Protein AF-A0A800JB89-F1 (afdb_monomer)

Foldseek 3Di:
DDPPDPVNVVVVVVVVVVVVVVVVVVVVVVVVVVVVVVVVVVVVVLVCVQVDPPQQWDWPDWDDDLFKTKTKTFGADPVSVVVSVVSVCVPPQQPPWDKDKDWDQDPRHITIMIMTGNDD

Sequence (120 aa):
MPNTSASGVNAMLMELEEKIELRKAYIKNSKSFEKRDYHNLSFLKNISALLSEDTPFQVDSLEYAPERFSISGTIDSYDSLQILKNNLQEIKEFKGRRIVESNRKSPDGIVFRISVDFKK

Nearest PDB structures (foldseek):
  5ucg-assembly3_C  TM=5.837E-01  e=3.934E-01  Bacillus subtilis subsp. subtilis str. 168
  5ucg-assembly2_E-2  TM=5.760E-01  e=9.315E-01  Bacillus subtilis subsp. subtilis str. 168
  8gwe-assembly1_A  TM=4.528E-01  e=7.744E-01  Severe acute respiratory syndrome coronavirus 2
  8g6r-assembly1_A  TM=4.505E-01  e=1.267E+00  Porcine epidemic diarrhea virus
  8urb-assembly1_A  TM=4.153E-01  e=1.192E+00  Porcine epidemic diarrhea virus

Mean predicted aligned error: 11.19 Å

Secondary structure (DSSP, 8-state):
-----HHHHHHHHHHHHHHHHHHHHHHHHHHHHHHHHHHHHHHHHHHHHHTSTT-SEEEEEEEE-SSEEEEEEEES-HHHHHHHHHHHHHSTTTTTSPEEEEEEEETTEEEEEEEEE---

Structure (mmCIF, N/CA/C/O backbone):
data_AF-A0A800JB89-F1
#
_entry.id   AF-A0A800JB89-F1
#
loop_
_atom_site.group_PDB
_atom_site.id
_atom_site.type_symbol
_atom_site.label_atom_id
_atom_site.label_alt_id
_atom_site.label_comp_id
_atom_site.label_asym_id
_atom_site.label_entity_id
_atom_site.label_seq_id
_atom_site.pdbx_PDB_ins_code
_atom_site.Cartn_x
_atom_site.Cartn_y
_atom_site.Cartn_z
_atom_site.occupancy
_atom_site.B_iso_or_equiv
_atom_site.auth_seq_id
_atom_site.auth_comp_id
_atom_site.auth_asym_id
_atom_site.auth_atom_id
_atom_site.pdbx_PDB_model_num
ATOM 1 N N . MET A 1 1 ? -38.680 15.276 55.782 1.00 38.97 1 MET A N 1
ATOM 2 C CA . MET A 1 1 ? -37.583 14.553 55.101 1.00 38.97 1 MET A CA 1
ATOM 3 C C . MET A 1 1 ? -38.003 14.319 53.659 1.00 38.97 1 MET A C 1
ATOM 5 O O . MET A 1 1 ? -39.182 14.035 53.472 1.00 38.97 1 MET A O 1
ATOM 9 N N . PRO A 1 2 ? -37.140 14.503 52.645 1.00 47.59 2 PRO A N 1
ATOM 10 C CA . PRO A 1 2 ? -37.550 14.277 51.266 1.00 47.59 2 PRO A CA 1
ATOM 11 C C . PRO A 1 2 ? -37.726 12.770 51.038 1.00 47.59 2 PRO A C 1
ATOM 13 O O . PRO A 1 2 ? -36.804 11.994 51.273 1.00 47.59 2 PRO A O 1
ATOM 16 N N . ASN A 1 3 ? -38.921 12.363 50.606 1.00 46.94 3 ASN A N 1
ATOM 17 C CA . ASN A 1 3 ? -39.226 10.996 50.187 1.00 46.94 3 ASN A CA 1
ATOM 18 C C . ASN A 1 3 ? -38.550 10.725 48.836 1.00 46.94 3 ASN A C 1
ATOM 20 O O . ASN A 1 3 ? -39.137 10.977 47.785 1.00 46.94 3 ASN A O 1
ATOM 24 N N . THR A 1 4 ? -37.328 10.195 48.836 1.00 55.50 4 THR A N 1
ATOM 25 C CA . THR A 1 4 ? -36.794 9.514 47.650 1.00 55.50 4 THR A CA 1
ATOM 26 C C . THR A 1 4 ? -37.487 8.162 47.540 1.00 55.50 4 THR A C 1
ATOM 28 O O . THR A 1 4 ? -37.085 7.188 48.173 1.00 55.50 4 THR A O 1
ATOM 31 N N . SER A 1 5 ? -38.588 8.117 46.789 1.00 57.94 5 SER A N 1
ATOM 32 C CA . SER A 1 5 ? -39.283 6.870 46.474 1.00 57.94 5 SER A CA 1
ATOM 33 C C . SER A 1 5 ? -38.344 5.932 45.704 1.00 57.94 5 SER A C 1
ATOM 35 O O . SER A 1 5 ? -37.529 6.381 44.898 1.00 57.94 5 SER A O 1
ATOM 37 N N . ALA A 1 6 ? -38.464 4.618 45.920 1.00 62.62 6 ALA A N 1
ATOM 38 C CA . ALA A 1 6 ? -37.656 3.600 45.232 1.00 62.62 6 ALA A CA 1
ATOM 39 C C . ALA A 1 6 ? -37.693 3.733 43.690 1.00 62.62 6 ALA A C 1
ATOM 41 O O . ALA A 1 6 ? -36.730 3.406 43.002 1.00 62.62 6 ALA A O 1
ATOM 42 N N . SER A 1 7 ? -38.781 4.299 43.156 1.00 64.00 7 SER A N 1
ATOM 43 C CA . SER A 1 7 ? -38.936 4.666 41.745 1.00 64.00 7 SER A CA 1
ATOM 44 C C . SER A 1 7 ? -37.947 5.738 41.271 1.00 64.00 7 SER A C 1
ATOM 46 O O . SER A 1 7 ? -37.464 5.643 40.146 1.00 64.00 7 SER A O 1
ATOM 48 N N . GLY A 1 8 ? -37.644 6.747 42.093 1.00 73.12 8 GLY A N 1
ATOM 49 C CA . GLY A 1 8 ? -36.696 7.811 41.744 1.00 73.12 8 GLY A CA 1
ATOM 50 C C . GLY A 1 8 ? -35.246 7.330 41.753 1.00 73.12 8 GLY A C 1
ATOM 51 O O . GLY A 1 8 ? -34.457 7.728 40.902 1.00 73.12 8 GLY A O 1
ATOM 52 N N . VAL A 1 9 ? -34.916 6.409 42.664 1.00 75.56 9 VAL A N 1
ATOM 53 C CA . VAL A 1 9 ? -33.590 5.773 42.722 1.00 75.56 9 VAL A CA 1
ATOM 54 C C . VAL A 1 9 ? -33.358 4.884 41.496 1.00 75.56 9 VAL A C 1
ATOM 56 O O . VAL A 1 9 ? -32.301 4.969 40.879 1.00 75.56 9 VAL A O 1
ATOM 59 N N . ASN A 1 10 ? -34.359 4.102 41.078 1.00 77.88 10 ASN A N 1
ATOM 60 C CA . ASN A 1 10 ? -34.264 3.287 39.860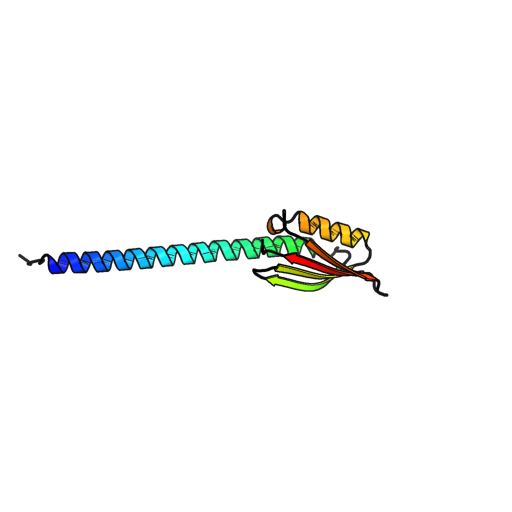 1.00 77.88 10 ASN A CA 1
ATOM 61 C C . ASN A 1 10 ? -34.131 4.130 38.584 1.00 77.88 10 ASN A C 1
ATOM 63 O O . ASN A 1 10 ? -33.348 3.777 37.706 1.00 77.88 10 ASN A O 1
ATOM 67 N N . ALA A 1 11 ? -34.845 5.256 38.489 1.00 79.88 11 ALA A N 1
ATOM 68 C CA . ALA A 1 11 ? -34.706 6.172 37.358 1.00 79.88 11 ALA A CA 1
ATOM 69 C C . ALA A 1 11 ? -33.292 6.776 37.284 1.00 79.88 11 ALA A C 1
ATOM 71 O O . ALA A 1 11 ? -32.689 6.804 36.213 1.00 79.88 11 ALA A O 1
ATOM 72 N N . MET A 1 12 ? -32.728 7.184 38.428 1.00 79.69 12 MET A N 1
ATOM 73 C CA . MET A 1 12 ? -31.347 7.676 38.496 1.00 79.69 12 MET A CA 1
ATOM 74 C C . MET A 1 12 ? -30.318 6.603 38.122 1.00 79.69 12 MET A C 1
ATOM 76 O O . MET A 1 12 ? -29.325 6.924 37.474 1.00 79.69 12 MET A O 1
ATOM 80 N N . LEU A 1 13 ? -30.538 5.341 38.507 1.00 85.62 13 LEU A N 1
ATOM 81 C CA . LEU A 1 13 ? -29.650 4.232 38.143 1.00 85.62 13 LEU A CA 1
ATOM 82 C C . LEU A 1 13 ? -29.660 3.965 36.633 1.00 85.62 13 LEU A C 1
ATOM 84 O O . LEU A 1 13 ? -28.587 3.857 36.044 1.00 85.62 13 LEU A O 1
ATOM 88 N N . MET A 1 14 ? -30.836 3.949 35.998 1.00 87.88 14 MET A N 1
ATOM 89 C CA . MET A 1 14 ? -30.948 3.802 34.539 1.00 87.88 14 MET A CA 1
ATOM 90 C C . MET A 1 14 ? -30.249 4.942 33.789 1.00 87.88 14 MET A C 1
ATOM 92 O O . MET A 1 14 ? -29.508 4.699 32.838 1.00 87.88 14 MET A O 1
ATOM 96 N N . GLU A 1 15 ? -30.428 6.186 34.239 1.00 88.12 15 GLU A N 1
ATOM 97 C CA . GLU A 1 15 ? -29.763 7.344 33.629 1.00 88.12 15 GLU A CA 1
ATOM 98 C C . GLU A 1 15 ? -28.230 7.264 33.779 1.00 88.12 15 GLU A C 1
ATOM 100 O O . GLU A 1 15 ? -27.472 7.685 32.900 1.00 88.12 15 GLU A O 1
ATOM 105 N N . LEU A 1 16 ? -27.751 6.702 34.894 1.00 88.12 16 LEU A N 1
ATOM 106 C CA . LEU A 1 16 ? -26.327 6.470 35.120 1.00 88.12 16 LEU A CA 1
ATOM 107 C C . LEU A 1 16 ? -25.776 5.390 34.178 1.00 88.12 16 LEU A C 1
ATOM 109 O O . LEU A 1 16 ? -24.706 5.581 33.600 1.00 88.12 16 LEU A O 1
ATOM 113 N N . GLU A 1 17 ? -26.497 4.281 34.003 1.00 89.62 17 GLU A N 1
ATOM 114 C CA . GLU A 1 17 ? -26.132 3.197 33.081 1.00 89.62 17 GLU A CA 1
ATOM 115 C C . GLU A 1 17 ? -26.043 3.694 31.636 1.00 89.62 17 GLU A C 1
ATOM 117 O O . GLU A 1 17 ? -25.049 3.438 30.952 1.00 89.62 17 GLU A O 1
ATOM 122 N N . GLU A 1 18 ? -27.017 4.490 31.194 1.00 92.31 18 GLU A N 1
ATOM 123 C CA . GLU A 1 18 ? -27.011 5.090 29.860 1.00 92.31 18 GLU A CA 1
ATOM 124 C C . GLU A 1 18 ? -25.804 6.022 29.667 1.00 92.31 18 GLU A C 1
ATOM 126 O O . GLU A 1 18 ? -25.073 5.921 28.675 1.00 92.31 18 GLU A O 1
ATOM 131 N N . LYS A 1 19 ? -25.512 6.881 30.654 1.00 92.75 19 LYS A N 1
ATOM 132 C CA . LYS A 1 19 ? -24.320 7.747 30.629 1.00 92.75 19 LYS A CA 1
ATOM 133 C C . LYS A 1 19 ? -23.022 6.942 30.582 1.00 92.75 19 LYS A C 1
ATOM 135 O O . LYS A 1 19 ? -22.079 7.355 29.900 1.00 92.75 19 LYS A O 1
ATOM 140 N N . ILE A 1 20 ? -22.953 5.810 31.283 1.00 92.44 20 ILE A N 1
ATOM 141 C CA . ILE A 1 20 ? -21.792 4.912 31.260 1.00 92.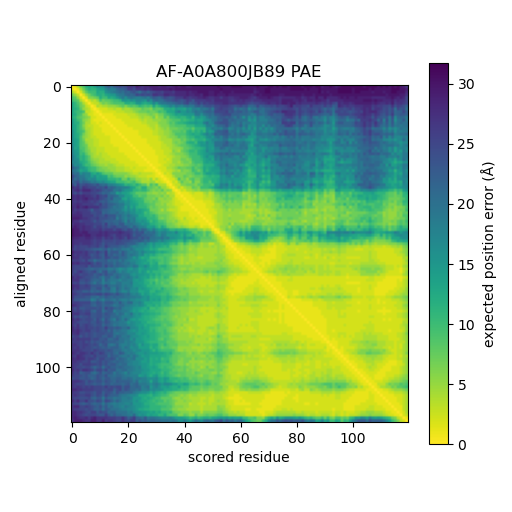44 20 ILE A CA 1
ATOM 142 C C . ILE A 1 20 ? -21.610 4.310 29.864 1.00 92.44 20 ILE A C 1
ATOM 144 O O . ILE A 1 20 ? -20.492 4.329 29.343 1.00 92.44 20 ILE A O 1
ATOM 148 N N . GLU A 1 21 ? -22.677 3.824 29.231 1.00 93.75 21 GLU A N 1
ATOM 149 C CA . GLU A 1 21 ? -22.604 3.253 27.882 1.00 93.75 21 GLU A CA 1
ATOM 150 C C . GLU A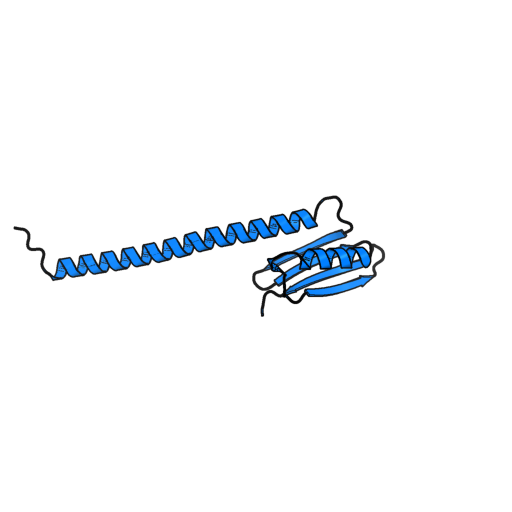 1 21 ? -22.212 4.296 26.830 1.00 93.75 21 GLU A C 1
ATOM 152 O O . GLU A 1 21 ? -21.307 4.056 26.023 1.00 93.75 21 GLU A O 1
ATOM 157 N N . LEU A 1 22 ? -22.773 5.506 26.905 1.00 91.56 22 LEU A N 1
ATOM 158 C CA . LEU A 1 22 ? -22.366 6.624 26.049 1.00 91.56 22 LEU A CA 1
ATOM 159 C C . LEU A 1 22 ? -20.876 6.956 26.220 1.00 91.56 22 LEU A C 1
ATOM 161 O O . LEU A 1 22 ? -20.151 7.136 25.236 1.00 91.56 22 LEU A O 1
ATOM 165 N N . ARG A 1 23 ? -20.379 6.978 27.465 1.00 89.56 23 ARG A N 1
ATOM 166 C CA . ARG A 1 23 ? -18.958 7.221 27.754 1.00 89.56 23 ARG A CA 1
ATOM 167 C C . ARG A 1 23 ? -18.072 6.107 27.190 1.00 89.56 23 ARG A C 1
ATOM 169 O O . ARG A 1 23 ? -17.022 6.402 26.616 1.00 89.56 23 ARG A O 1
ATOM 176 N N . LYS A 1 24 ? -18.480 4.839 27.312 1.00 91.06 24 LYS A N 1
ATOM 177 C CA . LYS A 1 24 ? -17.754 3.689 26.742 1.00 91.06 24 LYS A CA 1
ATOM 178 C C . LYS A 1 24 ? -17.683 3.776 25.217 1.00 91.06 24 LYS A C 1
ATOM 180 O O . LYS A 1 24 ? -16.602 3.583 24.654 1.00 91.06 24 LYS A O 1
ATOM 185 N N . ALA A 1 25 ? -18.791 4.109 24.556 1.00 88.50 25 ALA A N 1
ATOM 186 C CA . ALA A 1 25 ? -18.841 4.293 23.108 1.00 88.50 25 ALA A CA 1
ATOM 187 C C . ALA A 1 25 ? -17.919 5.435 22.649 1.00 88.50 25 ALA A C 1
ATOM 189 O O . ALA A 1 25 ? -17.121 5.254 21.726 1.00 88.50 25 ALA A O 1
ATOM 190 N N . TYR A 1 26 ? -17.945 6.572 23.350 1.00 86.25 26 TYR A N 1
ATOM 191 C CA . TYR A 1 26 ? -17.050 7.700 23.085 1.00 86.25 26 TYR A CA 1
ATOM 192 C C . TYR A 1 26 ? -15.568 7.308 23.203 1.00 86.25 26 TYR A C 1
ATOM 194 O O . TYR A 1 26 ? -14.780 7.570 22.294 1.00 86.25 26 TYR A O 1
ATOM 202 N N . ILE A 1 27 ? -15.186 6.616 24.283 1.00 85.25 27 ILE A N 1
ATOM 203 C CA . ILE A 1 27 ? -13.805 6.147 24.491 1.00 85.25 27 ILE A CA 1
ATOM 204 C C . ILE A 1 27 ? -13.384 5.177 23.383 1.00 85.25 27 ILE A C 1
ATOM 206 O O . ILE A 1 27 ? -12.260 5.258 22.885 1.00 85.25 27 ILE A O 1
ATOM 210 N N . LYS A 1 28 ? -14.270 4.261 22.975 1.00 85.75 28 LYS A N 1
ATOM 211 C CA . LYS A 1 28 ? -14.003 3.323 21.877 1.00 85.75 28 LYS A CA 1
ATOM 212 C C . LYS A 1 28 ? -13.747 4.068 20.565 1.00 85.75 28 LYS A C 1
ATOM 214 O O . LYS A 1 28 ? -12.770 3.758 19.884 1.00 85.75 28 LYS A O 1
ATOM 219 N N . ASN A 1 29 ? -14.575 5.060 20.246 1.00 80.62 29 ASN A N 1
ATOM 220 C CA . ASN A 1 29 ? -14.429 5.866 19.037 1.00 80.62 29 ASN A CA 1
ATOM 221 C C . ASN A 1 29 ? -13.133 6.681 19.058 1.00 80.62 29 ASN A C 1
ATOM 223 O O . ASN A 1 29 ? -12.361 6.601 18.106 1.00 80.62 29 ASN A O 1
ATOM 227 N N . SER A 1 30 ? -12.839 7.367 20.163 1.00 76.31 30 SER A N 1
ATOM 228 C CA . SER A 1 30 ? -11.597 8.129 20.338 1.00 76.31 30 SER A CA 1
ATOM 229 C C . SER A 1 30 ? -10.353 7.243 20.180 1.00 76.31 30 SER A C 1
ATOM 231 O O . SER A 1 30 ? -9.484 7.554 19.369 1.00 76.31 30 SER A O 1
ATOM 233 N N . LYS A 1 31 ? -10.317 6.071 20.830 1.00 78.62 31 LYS A N 1
ATOM 234 C CA . LYS A 1 31 ? -9.222 5.099 20.661 1.00 78.62 31 LYS A CA 1
ATOM 235 C C . LYS A 1 31 ? -9.114 4.566 19.233 1.00 78.62 31 LYS A C 1
ATOM 237 O O . LYS A 1 31 ? -8.020 4.234 18.785 1.00 78.62 31 LYS A O 1
ATOM 242 N N . SER A 1 32 ? -10.237 4.411 18.531 1.00 73.88 32 SER A N 1
ATOM 243 C CA . SER A 1 32 ? -10.231 3.961 17.136 1.00 73.88 32 SER A CA 1
ATOM 244 C C . SER A 1 32 ? -9.692 5.032 16.189 1.00 73.88 32 SER A C 1
ATOM 246 O O . SER A 1 32 ? -8.968 4.691 15.259 1.00 73.88 32 SER A O 1
ATOM 248 N N . PHE A 1 33 ? -10.002 6.303 16.458 1.00 68.12 33 PHE A N 1
ATOM 249 C CA . PHE A 1 33 ? -9.523 7.452 15.699 1.00 68.12 33 PHE A CA 1
ATOM 250 C C . PHE A 1 33 ? -8.013 7.613 15.876 1.00 68.12 33 PHE A C 1
ATOM 252 O O . PHE A 1 33 ? -7.271 7.534 14.904 1.00 68.12 33 PHE A O 1
ATOM 259 N N . GLU A 1 34 ? -7.558 7.655 17.131 1.00 67.12 34 GLU A N 1
ATOM 260 C CA . GLU A 1 34 ? -6.140 7.734 17.482 1.00 67.12 34 GLU A CA 1
ATOM 261 C C . GLU A 1 34 ? -5.332 6.616 16.801 1.00 67.12 34 GLU A C 1
ATOM 263 O O . GLU A 1 34 ? -4.368 6.875 16.085 1.00 67.12 34 GLU A O 1
ATOM 268 N N . LYS A 1 35 ? -5.768 5.355 16.922 1.00 69.06 35 LYS A N 1
ATOM 269 C CA . LYS A 1 35 ? -5.073 4.221 16.290 1.00 69.06 35 LYS A CA 1
ATOM 270 C C . LYS A 1 35 ? -5.048 4.285 14.760 1.00 69.06 35 LYS A C 1
ATOM 272 O O . LYS A 1 35 ? -4.056 3.858 14.171 1.00 69.06 35 LYS A O 1
ATOM 277 N N . ARG A 1 36 ? -6.126 4.746 14.114 1.00 64.19 36 ARG A N 1
ATOM 278 C CA . ARG A 1 36 ? -6.213 4.835 12.644 1.00 64.19 36 ARG A CA 1
ATOM 279 C C . ARG A 1 36 ? -5.289 5.913 12.095 1.00 64.19 36 ARG A C 1
ATOM 281 O O . ARG A 1 36 ? -4.563 5.636 11.142 1.00 64.19 36 ARG A O 1
ATOM 288 N N . ASP A 1 37 ? -5.272 7.082 12.723 1.00 63.84 37 ASP A N 1
ATOM 289 C CA . ASP A 1 37 ? -4.437 8.195 12.277 1.00 63.84 37 ASP A CA 1
ATOM 290 C C . ASP A 1 37 ? -2.953 7.850 12.399 1.00 63.84 37 ASP A C 1
ATOM 292 O O . ASP A 1 37 ? -2.207 8.000 11.433 1.00 63.84 37 ASP A O 1
ATOM 296 N N . TYR A 1 38 ? -2.525 7.261 13.521 1.00 67.75 38 TYR A N 1
ATOM 297 C CA . TYR A 1 38 ? -1.134 6.822 13.668 1.00 67.75 38 TYR A CA 1
ATOM 298 C C . TYR A 1 38 ? -0.739 5.731 12.668 1.00 67.75 38 TYR A C 1
ATOM 300 O O . TYR A 1 38 ? 0.397 5.721 12.191 1.00 67.75 38 TYR A O 1
ATOM 308 N N . HIS A 1 39 ? -1.656 4.824 12.325 1.00 70.75 39 HIS A N 1
ATOM 309 C CA . HIS A 1 39 ? -1.375 3.778 11.348 1.00 70.75 39 HIS A CA 1
ATOM 310 C C . HIS A 1 39 ? -1.188 4.345 9.937 1.00 70.75 39 HIS A C 1
ATOM 312 O O . HIS A 1 39 ? -0.186 4.050 9.288 1.00 70.75 39 HIS A O 1
ATOM 318 N N . ASN A 1 40 ? -2.103 5.211 9.492 1.00 72.62 40 ASN A N 1
ATOM 319 C CA . ASN A 1 40 ? -2.014 5.848 8.179 1.00 72.62 40 ASN A CA 1
ATOM 320 C C . ASN A 1 40 ? -0.783 6.757 8.073 1.00 72.62 40 ASN A C 1
ATOM 322 O O . ASN A 1 40 ? -0.101 6.741 7.054 1.00 72.62 40 ASN A O 1
ATOM 326 N N . LEU A 1 41 ? -0.448 7.503 9.131 1.00 73.19 41 LEU A N 1
ATOM 327 C CA . LEU A 1 41 ? 0.751 8.345 9.164 1.00 73.19 41 LEU A CA 1
ATOM 328 C C . LEU A 1 41 ? 2.042 7.519 9.131 1.00 73.19 41 LEU A C 1
ATOM 330 O O . LEU A 1 41 ? 2.974 7.868 8.409 1.00 73.19 41 LEU A O 1
ATOM 334 N N . SER A 1 42 ? 2.101 6.408 9.872 1.00 75.50 42 SER A N 1
ATOM 335 C CA . SER A 1 42 ? 3.246 5.489 9.824 1.00 75.50 42 SER A CA 1
ATOM 336 C C . SER A 1 42 ? 3.409 4.871 8.436 1.00 75.50 42 SER A C 1
ATOM 338 O O . SER A 1 42 ? 4.528 4.753 7.940 1.00 75.50 42 SER A O 1
ATOM 340 N N . PHE A 1 43 ? 2.299 4.507 7.795 1.00 77.19 43 PHE A N 1
ATOM 341 C CA . PHE A 1 43 ? 2.298 3.999 6.431 1.00 77.19 43 PHE A CA 1
ATOM 342 C C . PHE A 1 43 ? 2.793 5.052 5.429 1.00 77.19 43 PHE A C 1
ATOM 344 O O . PHE A 1 43 ? 3.723 4.782 4.670 1.00 77.19 43 PHE A O 1
ATOM 351 N N . LEU A 1 44 ? 2.238 6.269 5.471 1.00 78.69 44 LEU A N 1
ATOM 352 C CA . LEU A 1 44 ? 2.660 7.380 4.613 1.00 78.69 44 LEU A CA 1
ATOM 353 C C . LEU A 1 44 ? 4.142 7.700 4.789 1.00 78.69 44 LEU A C 1
ATO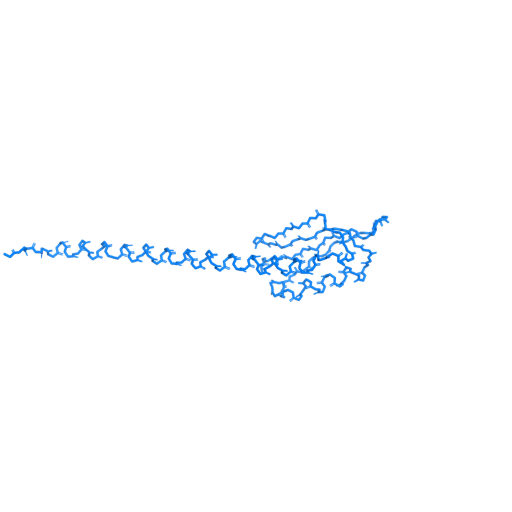M 355 O O . LEU A 1 44 ? 4.833 7.918 3.801 1.00 78.69 44 LEU A O 1
ATOM 359 N N . LYS A 1 45 ? 4.653 7.658 6.024 1.00 80.62 45 LYS A N 1
ATOM 360 C CA . LYS A 1 45 ? 6.083 7.816 6.297 1.00 80.62 45 LYS A CA 1
ATOM 361 C C . LYS A 1 45 ? 6.911 6.744 5.582 1.00 80.62 45 LYS A C 1
ATOM 363 O O . LYS A 1 45 ? 7.864 7.089 4.889 1.00 80.62 45 LYS A O 1
ATOM 368 N N . ASN A 1 46 ? 6.540 5.470 5.705 1.00 79.75 46 ASN A N 1
ATOM 369 C CA . ASN A 1 46 ? 7.268 4.368 5.067 1.00 79.75 46 ASN A CA 1
ATOM 370 C C . ASN A 1 46 ? 7.244 4.473 3.535 1.00 79.75 46 ASN A C 1
ATOM 372 O O . ASN A 1 46 ? 8.278 4.307 2.897 1.00 79.75 46 ASN A O 1
ATOM 376 N N . ILE A 1 47 ? 6.091 4.808 2.950 1.00 81.44 47 ILE A N 1
ATOM 377 C CA . ILE A 1 47 ? 5.969 5.032 1.506 1.00 81.44 47 ILE A CA 1
ATOM 378 C C . ILE A 1 47 ? 6.769 6.261 1.069 1.00 81.44 47 ILE A C 1
ATOM 380 O O . ILE A 1 47 ? 7.507 6.174 0.102 1.00 81.44 47 ILE A O 1
ATOM 384 N N . SER A 1 48 ? 6.701 7.383 1.788 1.00 77.62 48 SER A N 1
ATOM 385 C CA . SER A 1 48 ? 7.470 8.587 1.438 1.00 77.62 48 SER A CA 1
ATOM 386 C C . SER A 1 48 ? 8.982 8.348 1.438 1.00 77.62 48 SER A C 1
ATOM 388 O O . SER A 1 48 ? 9.678 8.872 0.578 1.00 77.62 48 SER A O 1
ATOM 390 N N . ALA A 1 49 ? 9.484 7.502 2.343 1.00 77.38 49 ALA A N 1
ATOM 391 C CA . ALA A 1 49 ? 10.888 7.101 2.361 1.00 77.38 49 ALA A CA 1
ATOM 392 C C . ALA A 1 49 ? 11.260 6.218 1.158 1.00 77.38 49 ALA A C 1
ATOM 394 O O . ALA A 1 49 ? 12.385 6.285 0.680 1.00 77.38 49 ALA A O 1
ATOM 395 N N . LEU A 1 50 ? 10.316 5.412 0.659 1.00 76.94 50 LEU A N 1
ATOM 396 C CA . LEU A 1 50 ? 10.483 4.617 -0.561 1.00 76.94 50 LEU A CA 1
ATOM 397 C C . LEU A 1 50 ? 10.359 5.433 -1.848 1.00 76.94 50 LEU A C 1
ATOM 399 O O . LEU A 1 50 ? 10.741 4.920 -2.892 1.00 76.94 50 LEU A O 1
ATOM 403 N N . LEU A 1 51 ? 9.801 6.644 -1.781 1.00 76.06 51 LEU A N 1
ATOM 404 C CA . LEU A 1 51 ? 9.537 7.540 -2.912 1.00 76.06 51 LEU A CA 1
ATOM 405 C C . LEU A 1 51 ? 10.431 8.795 -2.902 1.00 76.06 51 LEU A C 1
ATOM 407 O O . LEU A 1 51 ? 10.074 9.802 -3.508 1.00 76.06 51 LEU A O 1
ATOM 411 N N . SER A 1 52 ? 11.548 8.788 -2.170 1.00 73.12 52 SER A N 1
ATOM 412 C CA . SER A 1 52 ? 12.448 9.945 -2.078 1.00 73.12 52 SER A CA 1
ATOM 413 C C . SER A 1 52 ? 13.141 10.270 -3.415 1.00 73.12 52 SER A C 1
ATOM 415 O O . SER A 1 52 ? 13.141 9.458 -4.340 1.00 73.12 52 SER A O 1
ATOM 417 N N . GLU A 1 53 ? 13.721 11.474 -3.520 1.00 58.12 53 GLU A N 1
ATOM 418 C CA . GLU A 1 53 ? 14.210 12.089 -4.776 1.00 58.12 53 GLU A CA 1
ATOM 419 C C . GLU A 1 53 ? 15.222 11.250 -5.585 1.00 58.12 53 GLU A C 1
ATOM 421 O O . GLU A 1 53 ? 15.315 11.438 -6.794 1.00 58.12 53 GLU A O 1
ATOM 426 N N . ASP A 1 54 ? 15.905 10.279 -4.970 1.00 66.94 54 ASP A N 1
ATOM 427 C CA . ASP A 1 54 ? 16.900 9.411 -5.625 1.00 66.94 54 ASP A CA 1
ATOM 428 C C . ASP A 1 54 ? 16.334 8.051 -6.086 1.00 66.94 54 ASP A C 1
ATOM 430 O O . ASP A 1 54 ? 17.069 7.078 -6.277 1.00 66.94 54 ASP A O 1
ATOM 434 N N . THR A 1 55 ? 15.013 7.932 -6.222 1.00 68.44 55 THR A N 1
ATOM 435 C CA . THR A 1 55 ? 14.381 6.660 -6.592 1.00 68.44 55 THR A CA 1
ATOM 436 C C . THR A 1 55 ? 14.428 6.418 -8.108 1.00 68.44 55 THR A C 1
ATOM 438 O O . THR A 1 55 ? 14.095 7.308 -8.890 1.00 68.44 55 THR A O 1
ATOM 441 N N . PRO A 1 56 ? 14.801 5.206 -8.572 1.00 77.75 56 PRO A N 1
ATOM 442 C CA . PRO A 1 56 ? 14.982 4.901 -9.999 1.00 77.75 56 PRO A CA 1
ATOM 443 C C . PRO A 1 56 ? 13.653 4.714 -10.759 1.00 77.75 56 PRO A C 1
ATOM 445 O O . PRO A 1 56 ? 13.595 4.027 -11.781 1.00 77.75 56 PRO A O 1
ATOM 448 N N . PHE A 1 57 ? 12.551 5.265 -10.243 1.00 82.50 57 PHE A N 1
ATOM 449 C CA . PHE A 1 57 ? 11.220 5.089 -10.803 1.00 82.50 57 PHE A CA 1
ATOM 450 C C . PHE A 1 57 ? 10.330 6.311 -10.614 1.00 82.50 57 PHE A C 1
ATOM 452 O O . PHE A 1 57 ? 10.384 7.015 -9.612 1.00 82.50 57 PHE A O 1
ATOM 459 N N . GLN A 1 58 ? 9.453 6.520 -11.585 1.00 87.62 58 GLN A N 1
ATOM 460 C CA . GLN A 1 58 ? 8.363 7.480 -11.523 1.00 87.62 58 GLN A CA 1
ATOM 461 C C . GLN A 1 58 ? 7.097 6.785 -11.040 1.00 87.62 58 GLN A C 1
ATOM 463 O O . GLN A 1 58 ? 6.867 5.620 -11.361 1.00 87.62 58 GLN A O 1
ATOM 468 N N . VAL A 1 59 ? 6.261 7.507 -10.296 1.00 89.12 59 VAL A N 1
ATOM 469 C CA . VAL A 1 59 ? 4.961 7.019 -9.828 1.00 89.12 59 VAL A CA 1
ATOM 470 C C . VAL A 1 59 ? 3.850 7.737 -10.582 1.00 89.12 59 VAL A C 1
ATOM 472 O O . VAL A 1 59 ? 3.693 8.946 -10.451 1.00 89.12 59 VAL A O 1
ATOM 475 N N . ASP A 1 60 ? 3.043 6.970 -11.309 1.00 90.19 60 ASP A N 1
ATOM 476 C CA . ASP A 1 60 ? 1.856 7.471 -12.011 1.00 90.19 60 ASP A CA 1
ATOM 477 C C . ASP A 1 60 ? 0.616 7.438 -11.107 1.00 90.19 60 ASP A C 1
ATOM 479 O O . ASP A 1 60 ? -0.279 8.276 -11.207 1.00 90.19 60 ASP A O 1
ATOM 483 N N . SER A 1 61 ? 0.521 6.428 -10.235 1.00 90.00 61 SER A N 1
ATOM 484 C CA . SER A 1 61 ? -0.633 6.226 -9.356 1.00 90.00 61 SER A CA 1
ATOM 485 C C . SER A 1 61 ? -0.246 5.480 -8.086 1.00 90.00 61 SER A C 1
ATOM 487 O O . SER A 1 61 ? 0.532 4.524 -8.123 1.00 90.00 61 SER A O 1
ATOM 489 N N . LEU A 1 62 ? -0.842 5.900 -6.968 1.00 90.50 62 LEU A N 1
ATOM 490 C CA . LEU A 1 62 ? -0.749 5.237 -5.675 1.00 90.50 62 LEU A CA 1
ATOM 491 C C . LEU A 1 62 ? -2.130 5.185 -5.009 1.00 90.50 62 LEU A C 1
ATOM 493 O O . LEU A 1 62 ? -2.811 6.200 -4.879 1.00 90.50 62 LEU A O 1
ATOM 497 N N . GLU A 1 63 ? -2.530 3.997 -4.569 1.00 89.69 63 GLU A N 1
ATOM 498 C CA . GLU A 1 63 ? -3.785 3.721 -3.873 1.00 89.69 63 GLU A CA 1
ATOM 499 C C . GLU A 1 63 ? -3.481 2.984 -2.565 1.00 89.69 63 GLU A C 1
ATOM 501 O O . GLU A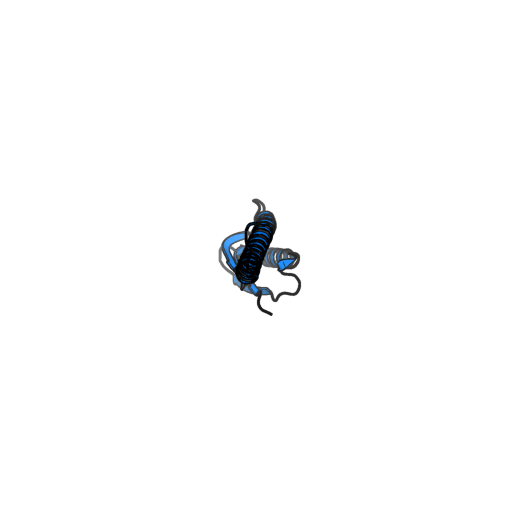 1 63 ? -2.808 1.952 -2.560 1.00 89.69 63 GLU A O 1
ATOM 506 N N . TYR A 1 64 ? -4.014 3.487 -1.452 1.00 85.94 64 TYR A N 1
ATOM 507 C CA . TYR A 1 64 ? -4.035 2.781 -0.173 1.00 85.94 64 TYR A CA 1
ATOM 508 C C . TYR A 1 64 ? -5.470 2.734 0.345 1.00 85.94 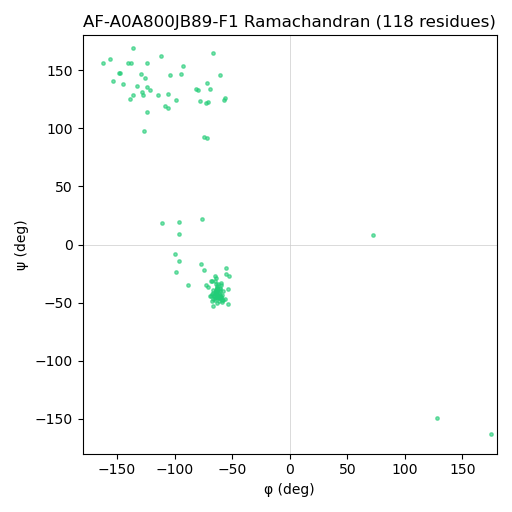64 TYR A C 1
ATOM 510 O O . TYR A 1 64 ? -5.980 3.702 0.910 1.00 85.94 64 TYR A O 1
ATOM 518 N N . ALA A 1 65 ? -6.133 1.609 0.102 1.00 85.06 65 ALA A N 1
ATOM 519 C CA . ALA A 1 65 ? -7.509 1.358 0.492 1.00 85.06 65 ALA A CA 1
ATOM 520 C C . ALA A 1 65 ? -7.566 0.273 1.582 1.00 85.06 65 ALA A C 1
ATOM 522 O O . ALA A 1 65 ? -6.629 -0.514 1.721 1.00 85.06 65 ALA A O 1
ATOM 523 N N . PRO A 1 66 ? -8.679 0.152 2.330 1.00 81.88 66 PRO A N 1
ATOM 524 C CA . PRO A 1 66 ? -8.839 -0.907 3.331 1.00 81.88 66 PRO A CA 1
ATOM 525 C C . PRO A 1 66 ? -8.652 -2.327 2.780 1.00 81.88 66 PRO A C 1
ATOM 527 O O . PRO A 1 66 ? -8.292 -3.230 3.528 1.00 81.88 66 PRO A O 1
ATOM 530 N N . GLU A 1 67 ? -8.891 -2.511 1.481 1.00 87.25 67 GLU A N 1
ATOM 531 C CA . GLU A 1 67 ? -8.888 -3.817 0.822 1.00 87.25 67 GLU A CA 1
ATOM 532 C C . GLU A 1 67 ? -7.581 -4.133 0.096 1.00 87.25 67 GLU A C 1
ATOM 534 O O . GLU A 1 67 ? -7.274 -5.307 -0.121 1.00 87.25 67 GLU A O 1
ATOM 539 N N . ARG A 1 68 ? -6.816 -3.106 -0.291 1.00 90.56 68 ARG A N 1
ATOM 540 C CA . ARG A 1 68 ? -5.590 -3.267 -1.070 1.00 90.56 68 ARG A CA 1
ATOM 541 C C . ARG A 1 68 ? -4.697 -2.035 -1.018 1.00 90.56 68 ARG A C 1
ATOM 543 O O . ARG A 1 68 ? -5.170 -0.906 -0.897 1.00 90.56 68 ARG A O 1
ATOM 550 N N . PHE A 1 69 ? -3.416 -2.264 -1.251 1.00 92.38 69 PHE A N 1
ATOM 551 C CA . PHE A 1 69 ? -2.480 -1.253 -1.726 1.00 92.38 69 PHE A CA 1
ATOM 552 C C . PHE A 1 69 ? -2.195 -1.469 -3.212 1.00 92.38 69 PHE A C 1
ATOM 554 O O . PHE A 1 69 ? -2.139 -2.610 -3.670 1.00 92.38 69 PHE A O 1
ATOM 561 N N . SER A 1 70 ? -1.992 -0.393 -3.967 1.00 93.38 70 SER A N 1
ATOM 562 C CA . SER A 1 70 ? -1.522 -0.458 -5.348 1.00 93.38 70 SER A CA 1
ATOM 563 C C . SER A 1 70 ? -0.607 0.716 -5.664 1.00 93.38 70 SER A C 1
ATOM 565 O O . SER A 1 70 ? -0.912 1.851 -5.321 1.00 93.38 70 SER A O 1
ATOM 567 N N . ILE A 1 71 ? 0.479 0.451 -6.379 1.00 93.75 71 ILE A N 1
ATOM 568 C CA . ILE A 1 71 ? 1.380 1.460 -6.932 1.00 93.75 71 ILE A CA 1
ATOM 569 C C . ILE A 1 71 ? 1.671 1.117 -8.390 1.00 93.75 71 ILE A C 1
ATOM 571 O O . ILE A 1 71 ? 1.887 -0.049 -8.725 1.00 93.75 71 ILE A O 1
ATOM 575 N N . SER A 1 72 ? 1.644 2.110 -9.269 1.00 94.62 72 SER A N 1
ATOM 576 C CA . SER A 1 72 ? 2.051 1.953 -10.664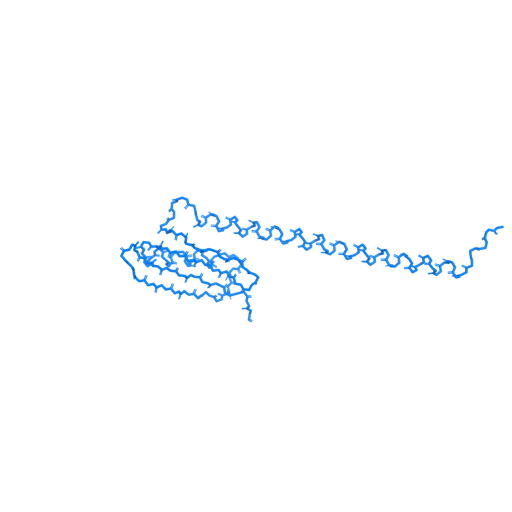 1.00 94.62 72 SER A CA 1
ATOM 577 C C . SER A 1 72 ? 2.883 3.124 -11.134 1.00 94.62 72 SER A C 1
ATOM 579 O O . SER A 1 72 ? 2.764 4.230 -10.606 1.00 94.62 72 SER A O 1
ATOM 581 N N . GLY A 1 73 ? 3.692 2.873 -12.151 1.00 94.38 73 GLY A N 1
ATOM 582 C CA . GLY A 1 73 ? 4.649 3.845 -12.629 1.00 94.38 73 GLY A CA 1
ATOM 583 C C . GLY A 1 73 ? 5.558 3.293 -13.710 1.00 94.38 73 GLY A C 1
ATOM 584 O O . GLY A 1 73 ? 5.298 2.224 -14.274 1.00 94.38 73 GLY A O 1
ATOM 585 N N . THR A 1 74 ? 6.659 4.000 -13.936 1.00 94.69 74 THR A N 1
ATOM 586 C CA . THR A 1 74 ? 7.715 3.599 -14.868 1.00 94.69 74 THR A CA 1
ATOM 587 C C . THR A 1 74 ? 9.035 3.477 -14.119 1.00 94.69 74 THR A C 1
ATOM 589 O O . THR A 1 74 ? 9.377 4.353 -13.335 1.00 94.69 74 THR A O 1
ATOM 592 N N . ILE A 1 75 ? 9.765 2.386 -14.335 1.00 93.44 75 ILE A N 1
ATOM 593 C CA . ILE A 1 75 ? 11.046 2.090 -13.681 1.00 93.44 75 ILE A CA 1
ATOM 594 C C . ILE A 1 75 ? 12.103 1.726 -14.720 1.00 93.44 75 ILE A C 1
ATOM 596 O O . ILE A 1 75 ? 11.784 1.146 -15.758 1.00 93.44 75 ILE A O 1
ATOM 600 N N . ASP A 1 76 ? 13.357 2.077 -14.459 1.00 92.06 76 ASP A N 1
ATOM 601 C CA . ASP A 1 76 ? 14.453 1.953 -15.426 1.00 92.06 76 ASP A CA 1
ATOM 602 C C . ASP A 1 76 ? 14.791 0.502 -15.827 1.00 92.06 76 ASP A C 1
ATOM 604 O O . ASP A 1 76 ? 15.204 0.243 -16.961 1.00 92.06 76 ASP A O 1
ATOM 608 N N . SER A 1 77 ? 14.602 -0.459 -14.920 1.00 92.00 77 SER A N 1
ATOM 609 C CA . SER A 1 77 ? 15.075 -1.832 -15.086 1.00 92.00 77 SER A CA 1
ATOM 610 C C . SER A 1 77 ? 14.286 -2.860 -14.267 1.00 92.00 77 SER A C 1
ATOM 612 O O . SER A 1 77 ? 13.597 -2.543 -13.293 1.00 92.00 77 SER A O 1
ATOM 614 N N . TYR A 1 78 ? 14.383 -4.130 -14.680 1.00 92.50 78 TYR A N 1
ATOM 615 C CA . TYR A 1 78 ? 13.762 -5.250 -13.965 1.00 92.50 78 TYR A CA 1
ATOM 616 C C . TYR A 1 78 ? 14.422 -5.478 -12.600 1.00 92.50 78 TYR A C 1
ATOM 618 O O . TYR A 1 78 ? 13.740 -5.868 -11.654 1.00 92.50 78 TYR A O 1
ATOM 626 N N . ASP A 1 79 ? 15.717 -5.182 -12.483 1.00 92.00 79 ASP A N 1
ATOM 627 C CA . ASP A 1 79 ? 16.455 -5.279 -11.224 1.00 92.00 79 ASP A CA 1
ATOM 628 C C . ASP A 1 79 ? 15.939 -4.247 -10.214 1.00 92.00 79 ASP A C 1
ATOM 630 O O . ASP A 1 79 ? 15.591 -4.604 -9.087 1.00 92.00 79 ASP A O 1
ATOM 634 N N . SER A 1 80 ? 15.771 -2.990 -10.636 1.00 91.06 80 SER A N 1
ATOM 635 C CA . SER A 1 80 ? 15.151 -1.946 -9.813 1.00 91.06 80 SER A CA 1
ATOM 636 C C . SER A 1 80 ? 13.712 -2.305 -9.421 1.00 91.06 80 SER A C 1
ATOM 638 O O . SER A 1 80 ? 13.308 -2.076 -8.279 1.00 91.06 80 SER A O 1
ATOM 640 N N . LEU A 1 81 ? 12.938 -2.930 -10.320 1.00 92.25 81 LEU A N 1
ATOM 641 C CA . LEU A 1 81 ? 11.585 -3.413 -10.010 1.00 92.25 81 LEU A CA 1
ATOM 642 C C . LEU A 1 81 ? 11.593 -4.506 -8.937 1.00 92.25 81 LEU A C 1
ATOM 644 O O . LEU A 1 81 ? 10.755 -4.494 -8.031 1.00 92.25 81 LEU A O 1
ATOM 648 N N . GLN A 1 82 ? 12.560 -5.419 -8.996 1.00 92.00 82 GLN A N 1
ATOM 649 C CA . GLN A 1 82 ? 12.728 -6.453 -7.983 1.00 92.00 82 GLN A CA 1
ATOM 650 C C . GLN A 1 82 ? 13.136 -5.854 -6.628 1.00 92.00 82 GLN A C 1
ATOM 652 O O . GLN A 1 82 ? 12.613 -6.284 -5.599 1.00 92.00 82 GLN A O 1
ATOM 657 N N . ILE A 1 83 ? 14.008 -4.840 -6.613 1.00 90.50 83 ILE A N 1
ATOM 658 C CA . ILE A 1 83 ? 14.373 -4.101 -5.392 1.00 90.50 83 ILE A CA 1
ATOM 659 C C . ILE A 1 83 ? 13.140 -3.418 -4.793 1.00 90.50 83 ILE A C 1
ATOM 661 O O . ILE A 1 83 ? 12.858 -3.604 -3.610 1.00 90.50 83 ILE A O 1
ATOM 665 N N . LEU A 1 84 ? 12.357 -2.695 -5.603 1.00 90.06 84 LEU A N 1
ATOM 666 C CA . LEU A 1 84 ? 11.118 -2.052 -5.158 1.00 90.06 84 LEU A CA 1
ATOM 667 C C . LEU A 1 84 ? 10.156 -3.070 -4.533 1.00 90.06 84 LEU A C 1
ATOM 669 O O . LEU A 1 84 ? 9.635 -2.853 -3.439 1.00 90.06 84 LEU A O 1
ATOM 673 N N . LYS A 1 85 ? 9.950 -4.210 -5.195 1.00 90.69 85 LYS A N 1
ATOM 674 C CA . LYS A 1 85 ? 9.108 -5.295 -4.685 1.00 90.69 85 LYS A CA 1
ATOM 675 C C . LYS A 1 85 ? 9.608 -5.841 -3.349 1.00 90.69 85 LYS A C 1
ATOM 677 O O . LYS A 1 85 ? 8.796 -6.030 -2.445 1.00 90.69 85 LYS A O 1
ATOM 682 N N . ASN A 1 86 ? 10.911 -6.080 -3.215 1.00 89.50 86 ASN A N 1
ATOM 683 C CA . ASN A 1 86 ? 11.509 -6.567 -1.973 1.00 89.50 86 ASN A CA 1
ATOM 684 C C . ASN A 1 86 ? 11.319 -5.545 -0.841 1.00 89.50 86 ASN A C 1
ATOM 686 O O . ASN A 1 86 ? 10.834 -5.904 0.228 1.00 89.50 86 ASN 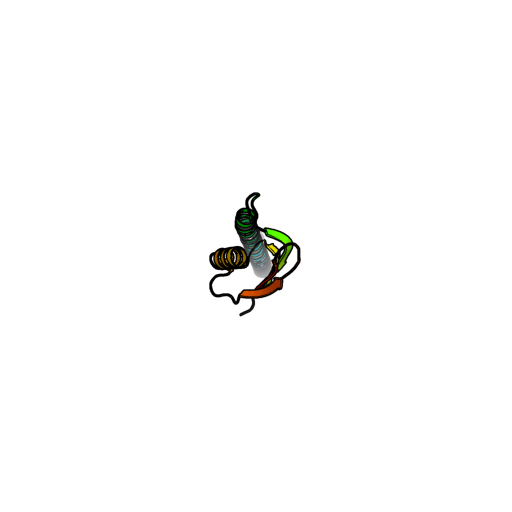A O 1
ATOM 690 N N . ASN A 1 87 ? 11.583 -4.264 -1.101 1.00 88.56 87 ASN A N 1
ATOM 691 C CA . ASN A 1 87 ? 11.392 -3.194 -0.122 1.00 88.56 87 ASN A CA 1
ATOM 692 C C . ASN A 1 87 ? 9.925 -3.087 0.332 1.00 88.56 87 ASN A C 1
ATOM 694 O O . ASN A 1 87 ? 9.643 -2.922 1.519 1.00 88.56 87 ASN A O 1
ATOM 698 N N . LEU A 1 88 ? 8.970 -3.242 -0.593 1.00 89.25 88 LEU A N 1
ATOM 699 C CA . LEU A 1 88 ? 7.546 -3.305 -0.255 1.00 89.25 88 LEU A CA 1
ATOM 700 C C . LEU A 1 88 ? 7.231 -4.524 0.631 1.00 89.25 88 LEU A C 1
ATOM 702 O O . LEU A 1 88 ? 6.449 -4.400 1.569 1.00 89.25 88 LEU A O 1
ATOM 706 N N . GLN A 1 89 ? 7.848 -5.688 0.404 1.00 87.44 89 GLN A N 1
ATOM 707 C CA . GLN A 1 89 ? 7.659 -6.872 1.262 1.00 87.44 89 GLN A CA 1
ATOM 708 C C . GLN A 1 89 ? 8.177 -6.683 2.694 1.00 87.44 89 GLN A C 1
ATOM 710 O O . GLN A 1 89 ? 7.671 -7.325 3.620 1.00 87.44 89 GLN A O 1
ATOM 715 N N . GLU A 1 90 ? 9.172 -5.820 2.896 1.00 86.81 90 GLU A N 1
ATOM 716 C CA . GLU A 1 90 ? 9.723 -5.536 4.222 1.00 86.81 90 GLU A CA 1
ATOM 717 C C . GLU A 1 90 ? 8.800 -4.663 5.081 1.00 86.81 90 GLU A C 1
ATOM 719 O O . GLU A 1 90 ? 8.864 -4.734 6.317 1.00 86.81 90 GLU A O 1
ATOM 724 N N . ILE A 1 91 ? 7.887 -3.914 4.449 1.00 85.62 91 ILE A N 1
ATOM 725 C CA . ILE A 1 91 ? 6.853 -3.141 5.139 1.00 85.62 91 ILE A CA 1
ATOM 726 C C . ILE A 1 91 ? 6.022 -4.090 6.006 1.00 85.62 91 ILE A C 1
ATOM 728 O O . ILE A 1 91 ? 5.437 -5.069 5.535 1.00 85.62 91 ILE A O 1
ATOM 732 N N . LYS A 1 92 ? 5.947 -3.784 7.306 1.00 84.69 92 LYS A N 1
ATOM 733 C CA . LYS A 1 92 ? 5.279 -4.620 8.315 1.00 84.69 92 LYS A CA 1
ATOM 734 C C . LYS A 1 92 ? 3.838 -4.951 7.926 1.00 84.69 92 LYS A C 1
ATOM 736 O O . LYS A 1 92 ? 3.380 -6.066 8.160 1.00 84.69 92 LYS A O 1
ATOM 741 N N . GLU A 1 93 ? 3.146 -3.993 7.330 1.00 83.12 93 GLU A N 1
ATOM 742 C CA . GLU A 1 93 ? 1.780 -4.102 6.840 1.00 83.12 93 GLU A CA 1
ATOM 743 C C . GLU A 1 93 ? 1.630 -5.124 5.713 1.00 83.12 93 GLU A C 1
ATOM 745 O O . GLU A 1 93 ? 0.562 -5.712 5.585 1.00 83.12 93 GLU A O 1
ATOM 750 N N . PHE A 1 94 ? 2.667 -5.359 4.908 1.00 88.75 94 PHE A N 1
ATOM 751 C CA . PHE A 1 94 ? 2.615 -6.245 3.741 1.00 88.75 94 PHE A CA 1
ATOM 752 C C . PHE A 1 94 ? 3.197 -7.635 4.022 1.00 88.75 94 PHE A C 1
ATOM 754 O O . PHE A 1 94 ? 3.020 -8.551 3.216 1.00 88.75 94 PHE A O 1
ATOM 761 N N . LYS A 1 95 ? 3.824 -7.842 5.189 1.00 86.06 95 LYS A N 1
ATOM 762 C CA . LYS A 1 95 ? 4.383 -9.143 5.579 1.00 86.06 95 LYS A CA 1
ATOM 763 C C . LYS A 1 95 ? 3.329 -10.252 5.549 1.00 86.06 95 LYS A C 1
ATOM 765 O O . LYS A 1 95 ? 2.286 -10.166 6.194 1.00 86.06 95 LYS A O 1
ATOM 770 N N . GLY A 1 96 ? 3.639 -11.319 4.811 1.00 84.88 96 GLY A N 1
ATOM 771 C CA . GLY A 1 96 ? 2.765 -12.482 4.645 1.00 84.88 96 GLY A CA 1
ATOM 772 C C . GLY A 1 96 ? 1.537 -12.240 3.759 1.00 84.88 96 GLY A C 1
ATOM 773 O O . GLY A 1 96 ? 0.673 -13.112 3.697 1.00 84.88 96 GLY A O 1
ATOM 774 N N . ARG A 1 97 ? 1.436 -11.082 3.089 1.00 89.12 97 ARG A N 1
ATOM 775 C CA . ARG A 1 97 ? 0.363 -10.783 2.129 1.00 89.12 97 ARG A CA 1
ATOM 776 C C . ARG A 1 97 ? 0.775 -11.159 0.710 1.00 89.12 97 ARG A C 1
ATOM 778 O O . ARG A 1 97 ? 1.959 -11.180 0.369 1.00 89.12 97 ARG A O 1
ATOM 785 N N . ARG A 1 98 ? -0.218 -11.452 -0.132 1.00 88.69 98 ARG A N 1
ATOM 786 C CA . ARG A 1 98 ? 0.007 -11.739 -1.551 1.00 88.69 98 ARG A CA 1
ATOM 787 C C . ARG A 1 98 ? 0.355 -10.442 -2.276 1.00 88.69 98 ARG A C 1
ATOM 789 O O . ARG A 1 98 ? -0.446 -9.511 -2.290 1.00 88.69 98 ARG A O 1
ATOM 796 N N . ILE A 1 99 ? 1.523 -10.424 -2.913 1.00 91.12 99 ILE A N 1
ATOM 797 C CA . ILE A 1 99 ? 1.919 -9.357 -3.833 1.00 91.12 99 ILE A CA 1
ATOM 798 C C . ILE A 1 99 ? 1.661 -9.822 -5.263 1.00 91.12 99 ILE A C 1
ATOM 800 O O . ILE A 1 99 ? 2.152 -10.871 -5.682 1.00 91.12 99 ILE A O 1
ATOM 804 N N . VAL A 1 100 ? 0.887 -9.037 -6.001 1.00 93.31 100 VAL A N 1
ATOM 805 C CA . VAL A 1 100 ? 0.622 -9.213 -7.428 1.00 93.31 100 VAL A CA 1
ATOM 806 C C . VAL A 1 100 ? 1.402 -8.152 -8.186 1.00 93.31 100 VAL A C 1
ATOM 808 O O . VAL A 1 100 ? 1.333 -6.971 -7.864 1.00 93.31 100 VAL A O 1
ATOM 811 N N . GLU A 1 101 ? 2.143 -8.575 -9.199 1.00 94.38 101 GLU A N 1
ATOM 812 C CA . GLU A 1 101 ? 2.940 -7.696 -10.045 1.00 94.38 101 GLU A CA 1
ATOM 813 C C . GLU A 1 101 ? 2.522 -7.889 -11.501 1.00 94.38 101 GLU A C 1
ATOM 815 O O . GLU A 1 101 ? 2.358 -9.016 -11.968 1.00 94.38 101 GLU A O 1
ATOM 820 N N . SER A 1 102 ? 2.357 -6.780 -12.211 1.00 95.31 102 SER A N 1
ATOM 821 C CA . SER A 1 102 ? 2.192 -6.735 -13.658 1.00 95.31 102 SER A CA 1
ATOM 822 C C . SER A 1 102 ?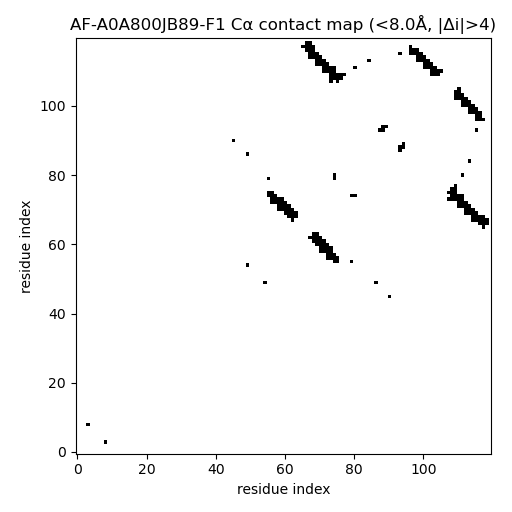 3.196 -5.739 -14.210 1.00 95.31 102 SER A C 1
ATOM 824 O O . SER A 1 102 ? 3.262 -4.608 -13.736 1.00 95.31 102 SER A O 1
ATOM 826 N N . ASN A 1 103 ? 3.943 -6.125 -15.236 1.00 96.12 103 ASN A N 1
ATOM 827 C CA . ASN A 1 103 ? 4.912 -5.248 -15.872 1.00 96.12 103 ASN A CA 1
ATOM 828 C C . ASN A 1 103 ? 4.909 -5.435 -17.394 1.00 96.12 103 ASN A C 1
ATOM 830 O O . ASN A 1 103 ? 4.473 -6.466 -17.910 1.00 96.12 103 ASN A O 1
ATOM 834 N N . ARG A 1 104 ? 5.358 -4.410 -18.120 1.00 95.75 104 ARG A N 1
ATOM 835 C CA . ARG A 1 104 ? 5.598 -4.475 -19.564 1.00 95.75 104 ARG A CA 1
ATOM 836 C C . ARG A 1 104 ? 6.743 -3.555 -19.959 1.00 95.75 104 ARG A C 1
ATOM 838 O O . ARG A 1 104 ? 6.904 -2.475 -19.395 1.00 95.75 104 ARG A O 1
ATOM 845 N N . LYS A 1 105 ? 7.494 -3.958 -20.979 1.00 95.38 105 LYS A N 1
ATOM 846 C CA . LYS A 1 105 ? 8.530 -3.115 -21.575 1.00 95.38 105 LYS A CA 1
ATOM 847 C C . LYS A 1 105 ? 7.897 -1.972 -22.375 1.00 95.38 105 LYS A C 1
ATOM 849 O O . LYS A 1 105 ? 6.917 -2.182 -23.090 1.00 95.38 105 LYS A O 1
ATOM 854 N N . SER A 1 106 ? 8.473 -0.784 -22.264 1.00 92.31 106 SER A N 1
ATOM 855 C CA . SER A 1 106 ? 8.119 0.422 -23.015 1.00 92.31 106 SER A CA 1
ATOM 856 C C . SER A 1 106 ? 9.394 1.140 -23.494 1.00 92.31 106 SER A C 1
ATOM 858 O O . SER A 1 106 ? 10.489 0.760 -23.069 1.00 92.31 106 SER A O 1
ATOM 860 N N . PRO A 1 107 ? 9.292 2.137 -24.390 1.00 90.31 107 PRO A N 1
ATOM 861 C CA . PRO A 1 107 ? 10.447 2.929 -24.820 1.00 90.31 107 PRO A CA 1
ATOM 862 C C . PRO A 1 107 ? 11.142 3.672 -23.672 1.00 90.31 107 PRO A C 1
ATOM 864 O O . PRO A 1 107 ? 12.364 3.777 -23.678 1.00 90.31 107 PRO A O 1
ATOM 867 N N . ASP A 1 108 ? 10.374 4.105 -22.671 1.00 86.56 108 ASP A N 1
ATOM 868 C CA . ASP A 1 108 ? 10.843 4.950 -21.565 1.00 86.56 108 ASP A CA 1
ATOM 869 C C . ASP A 1 108 ? 11.226 4.144 -20.308 1.00 86.56 108 ASP A C 1
ATOM 871 O O . ASP A 1 108 ? 11.463 4.706 -19.242 1.00 86.56 108 ASP A O 1
ATOM 875 N N . GLY A 1 109 ? 11.276 2.810 -20.419 1.00 91.75 109 GLY A N 1
ATOM 876 C CA . GLY A 1 109 ? 11.567 1.893 -19.316 1.00 91.75 109 GLY A CA 1
ATOM 877 C C . GLY A 1 109 ? 10.514 0.798 -19.172 1.00 91.75 109 GLY A C 1
ATOM 878 O O . GLY A 1 109 ? 9.894 0.354 -20.144 1.00 91.75 109 GLY A O 1
ATOM 879 N N . ILE A 1 110 ? 10.298 0.331 -17.952 1.00 95.38 110 ILE A N 1
ATOM 880 C CA . ILE A 1 110 ? 9.340 -0.721 -17.622 1.00 95.38 110 ILE A CA 1
ATOM 881 C C . ILE A 1 110 ? 8.138 -0.087 -16.945 1.00 95.38 110 ILE A C 1
ATOM 883 O O . ILE A 1 110 ? 8.240 0.447 -15.845 1.00 95.38 110 ILE A O 1
ATOM 887 N N . VAL A 1 111 ? 6.976 -0.202 -17.579 1.00 96.69 111 VAL A N 1
ATOM 888 C CA . VAL A 1 111 ? 5.713 0.189 -16.953 1.00 96.69 111 VAL A CA 1
ATOM 889 C C . VAL A 1 111 ? 5.310 -0.921 -15.996 1.00 96.69 111 VAL A C 1
ATOM 891 O O . VAL A 1 111 ? 5.162 -2.071 -16.421 1.00 96.69 111 VAL A O 1
ATOM 894 N N . PHE A 1 112 ? 5.114 -0.589 -14.725 1.00 95.81 112 PHE A N 1
ATOM 895 C CA . PHE A 1 112 ? 4.797 -1.548 -13.674 1.00 95.81 112 PHE A CA 1
ATOM 896 C C . PHE A 1 112 ? 3.501 -1.204 -12.941 1.00 95.81 112 PHE A C 1
ATOM 898 O O . PHE A 1 112 ? 3.068 -0.055 -12.865 1.00 95.81 112 PHE A O 1
ATOM 905 N N . ARG A 1 113 ? 2.901 -2.234 -12.348 1.00 96.50 113 ARG A N 1
ATOM 906 C CA . ARG A 1 113 ? 1.898 -2.145 -11.292 1.00 96.50 113 ARG A CA 1
ATOM 907 C C . ARG A 1 113 ? 2.188 -3.225 -10.260 1.00 96.50 113 ARG A C 1
ATOM 909 O O . ARG A 1 113 ? 2.242 -4.403 -10.607 1.00 96.50 113 ARG A O 1
ATOM 916 N N . ILE A 1 114 ? 2.327 -2.826 -9.003 1.00 95.31 114 ILE A N 1
ATOM 917 C CA . ILE A 1 114 ? 2.418 -3.723 -7.854 1.00 95.31 114 ILE A CA 1
ATOM 918 C C . ILE A 1 114 ? 1.179 -3.501 -6.996 1.00 95.31 114 ILE A C 1
ATOM 920 O O . ILE A 1 114 ? 0.864 -2.368 -6.637 1.00 95.31 114 ILE A O 1
ATOM 924 N N . SER A 1 115 ? 0.482 -4.578 -6.655 1.00 94.69 115 SER A N 1
ATOM 925 C CA . SER A 1 115 ? -0.675 -4.554 -5.767 1.00 94.69 115 SER A CA 1
ATOM 926 C C . SER A 1 115 ? -0.488 -5.540 -4.619 1.00 94.69 115 SER A C 1
ATOM 928 O O . SER A 1 115 ? 0.072 -6.621 -4.797 1.00 94.69 115 SER A O 1
ATOM 930 N N . VAL A 1 116 ? -0.957 -5.164 -3.434 1.00 93.31 116 VAL A N 1
ATOM 931 C CA . VAL A 1 116 ? -0.945 -6.001 -2.234 1.00 93.31 116 VAL A CA 1
ATOM 932 C C . VAL A 1 116 ? -2.368 -6.096 -1.719 1.00 93.31 116 VAL A C 1
ATOM 934 O O . VAL A 1 116 ? -2.931 -5.094 -1.278 1.00 93.31 116 VAL A O 1
ATOM 937 N N . ASP A 1 117 ? -2.939 -7.293 -1.759 1.00 91.06 117 ASP A N 1
ATOM 938 C CA . ASP A 1 117 ? -4.290 -7.526 -1.255 1.00 91.06 117 ASP A CA 1
ATOM 939 C C . ASP A 1 117 ? -4.266 -7.658 0.270 1.00 91.06 117 ASP A C 1
ATOM 941 O O . ASP A 1 117 ? -3.420 -8.344 0.852 1.00 91.06 117 ASP A O 1
ATOM 945 N N . PHE A 1 118 ? -5.188 -6.964 0.937 1.00 85.38 118 PHE A N 1
ATOM 946 C CA . PHE A 1 118 ? -5.302 -6.970 2.397 1.00 85.38 118 PHE A CA 1
ATOM 947 C C . PHE A 1 118 ? -6.346 -7.969 2.897 1.00 85.38 118 PHE A C 1
ATOM 949 O O . PHE A 1 118 ? -6.342 -8.313 4.083 1.00 85.38 118 PHE A O 1
ATOM 956 N N . LYS A 1 119 ? -7.204 -8.469 1.998 1.00 72.12 119 LYS A N 1
ATOM 957 C CA . LYS A 1 119 ? -8.110 -9.583 2.285 1.00 72.12 119 LYS A CA 1
ATOM 958 C C . LYS A 1 119 ? -7.320 -10.881 2.443 1.00 72.12 119 LYS A C 1
ATOM 960 O O . LYS A 1 119 ? -6.432 -11.175 1.645 1.00 72.12 119 LYS A O 1
ATOM 965 N N . LYS A 1 120 ? -7.656 -11.628 3.494 1.00 56.44 120 LYS A N 1
ATOM 966 C CA . LYS A 1 120 ? -7.260 -13.030 3.662 1.00 56.44 120 LYS A CA 1
ATOM 967 C C . LYS A 1 120 ? -8.162 -13.934 2.839 1.00 56.44 120 LYS A C 1
ATOM 969 O O . LYS A 1 120 ? -9.370 -13.616 2.770 1.00 56.44 120 LYS A O 1
#

pLDDT: mean 83.25, std 11.74, range [38.97, 96.69]

Radius of gyration: 25.49 Å; Cα contacts (8 Å, |Δi|>4): 116; chains: 1; bounding box: 56×28×80 Å

Solvent-accessible surface area (backbone atoms only — not comparable to full-atom values): 6856 Å² total; per-residue (Å²): 132,88,82,79,47,74,68,57,56,52,52,53,51,52,56,50,52,52,52,49,52,54,50,51,52,50,53,53,50,51,56,48,48,55,55,48,53,54,50,54,52,53,49,51,51,56,50,50,68,70,63,40,96,89,46,76,52,51,77,78,46,77,48,84,51,94,57,32,37,37,41,28,29,38,26,73,41,72,67,60,50,51,51,52,52,52,57,52,48,67,37,77,90,40,54,94,47,60,74,48,76,50,75,45,85,51,99,89,24,31,40,38,35,44,34,36,48,61,68,130